Protein AF-A0A2G9UC73-F1 (afdb_monomer)

Radius of gyration: 14.53 Å; Cα contacts (8 Å, |Δi|>4): 50; chains: 1; bounding box: 31×28×36 Å

Organism: Teladorsagia circumcincta (NCBI:txid45464)

Mean predicted aligned error: 5.27 Å

Secondary structure (DSSP, 8-state):
-TTSHHHHHHHTTTSHHHHHHHHHHHHHTT--HHHHHS-GGGS-HHHHHHHHHHHHHHTPSP----EEE-TTSPEEEHHHHHHHHH--

Nearest PDB structures (foldseek):
  8ouw-assembly1_E  TM=9.172E-01  e=1.800E-06  Caenorhabditis elegans
  8b9d-assembly1_C  TM=7.873E-01  e=2.841E-02  Homo sapiens
  8xgc-assembly1_E  TM=8.097E-01  e=1.423E-01  Saccharomyces cerevisiae

Foldseek 3Di:
DCPDPVLCVVLVCVDPNSVVSVVVVCVVLVHDPVNVPDDLVPDDPVVSVSSVVSVCVVPPPDDDWDWDDDVPDDIDTPVNVVVVVVPD

pLDDT: mean 86.83, std 6.37, range [50.16, 92.25]

Solvent-accessible surface area (backbone atoms only — not comparable to full-atom values): 5474 Å² total; per-residue (Å²): 101,82,86,39,65,72,52,24,65,74,34,42,50,92,39,82,68,11,55,54,44,47,53,51,52,34,53,77,70,71,50,53,78,65,65,72,72,46,60,73,87,79,47,57,73,70,57,53,52,53,54,49,56,56,48,53,67,73,57,63,74,87,77,92,80,57,72,50,74,58,85,95,50,77,73,44,45,52,68,56,52,51,50,59,70,65,64,121

Sequence (88 aa):
MAVNEHFACKTRNWTQKGDSEVKHLLADLGLTLNETRQKFEAMNSTRRKEVIQTLEKEMAPSFASFIAHFGYSSRVCAADVARGLAAR

InterPro domains:
  IPR003874 CDC45 [PF02724] (1-87)
  IPR003874 CDC45 [PTHR10507] (1-87)

Structure (mmCIF, N/CA/C/O backbone):
data_AF-A0A2G9UC73-F1
#
_entry.id   AF-A0A2G9UC73-F1
#
loop_
_atom_site.group_PDB
_atom_site.id
_atom_site.type_symbol
_atom_site.label_atom_id
_atom_site.label_alt_id
_atom_site.label_comp_id
_atom_site.label_asym_id
_atom_site.label_entity_id
_atom_site.label_seq_id
_atom_site.pdbx_PDB_ins_code
_atom_site.Cartn_x
_atom_site.Cartn_y
_atom_site.Cartn_z
_atom_site.occupancy
_atom_site.B_iso_or_equiv
_atom_site.auth_seq_id
_atom_site.auth_comp_id
_atom_site.auth_asym_id
_atom_site.auth_atom_id
_atom_site.pdbx_PDB_model_num
ATOM 1 N N . MET A 1 1 ? -3.324 -3.393 2.568 1.00 65.44 1 MET A N 1
ATOM 2 C CA . MET A 1 1 ? -3.673 -2.656 3.806 1.00 65.44 1 MET A CA 1
ATOM 3 C C . MET A 1 1 ? -3.615 -3.544 5.041 1.00 65.44 1 MET A C 1
ATOM 5 O O . MET A 1 1 ? -2.942 -3.150 5.975 1.00 65.44 1 MET A O 1
ATOM 9 N N . ALA A 1 2 ? -4.210 -4.744 5.042 1.00 71.06 2 ALA A N 1
ATOM 10 C CA . ALA A 1 2 ? -4.236 -5.611 6.231 1.00 71.06 2 ALA A CA 1
ATOM 11 C C . ALA A 1 2 ? -2.856 -5.986 6.818 1.00 71.06 2 ALA A C 1
ATOM 13 O O . ALA A 1 2 ? -2.727 -6.123 8.026 1.00 71.06 2 ALA A O 1
ATOM 14 N N . VAL A 1 3 ? -1.832 -6.127 5.971 1.00 79.69 3 VAL A N 1
ATOM 15 C CA . VAL A 1 3 ? -0.474 -6.540 6.383 1.00 79.69 3 VAL A CA 1
ATOM 16 C C . VAL A 1 3 ? 0.420 -5.348 6.755 1.00 79.69 3 VAL A C 1
ATOM 18 O O . VAL A 1 3 ? 1.491 -5.519 7.319 1.00 79.69 3 VAL A O 1
ATOM 21 N N . ASN A 1 4 ? 0.013 -4.121 6.428 1.00 84.44 4 ASN A N 1
ATOM 22 C CA . ASN A 1 4 ? 0.831 -2.950 6.718 1.00 84.44 4 ASN A CA 1
ATOM 23 C C . ASN A 1 4 ? 0.627 -2.520 8.177 1.00 84.44 4 ASN A C 1
ATOM 25 O O . ASN A 1 4 ? -0.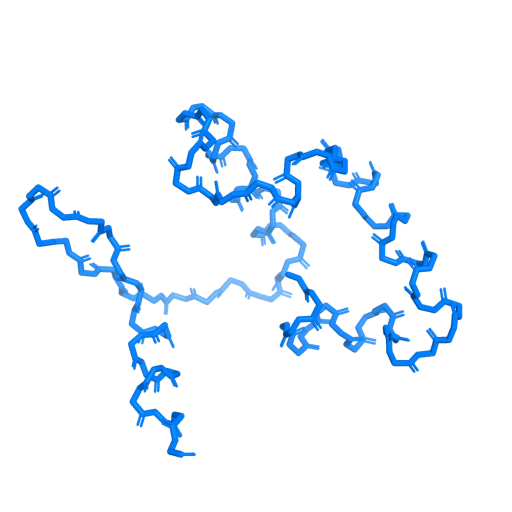509 -2.294 8.588 1.00 84.44 4 ASN A O 1
ATOM 29 N N . GLU A 1 5 ? 1.719 -2.371 8.926 1.00 84.56 5 GLU A N 1
ATOM 30 C CA . GLU A 1 5 ? 1.711 -2.097 10.370 1.00 84.56 5 GLU A CA 1
AT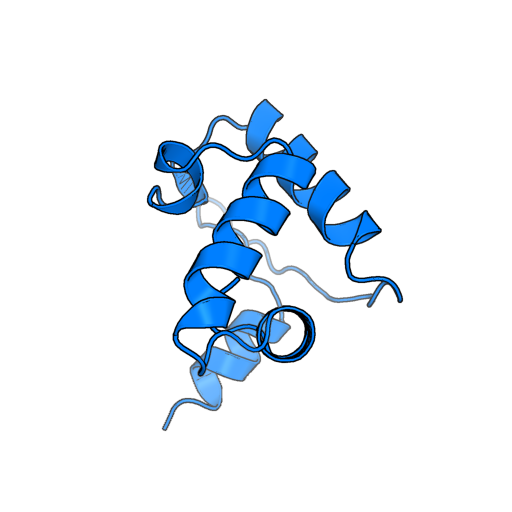OM 31 C C . GLU A 1 5 ? 0.915 -0.838 10.733 1.00 84.56 5 GLU A C 1
ATOM 33 O O . GLU A 1 5 ? 0.119 -0.862 11.670 1.00 84.56 5 GLU A O 1
ATOM 38 N N . HIS A 1 6 ? 1.048 0.236 9.949 1.00 85.94 6 HIS A N 1
ATOM 39 C CA . HIS A 1 6 ? 0.330 1.488 10.192 1.00 85.94 6 HIS A CA 1
ATOM 40 C C . HIS A 1 6 ? -1.192 1.283 10.144 1.00 85.94 6 HIS A C 1
ATOM 42 O O . HIS A 1 6 ? -1.918 1.652 11.069 1.00 85.94 6 HIS A O 1
ATOM 48 N N . PHE A 1 7 ? -1.687 0.635 9.087 1.00 85.88 7 PHE A N 1
ATOM 49 C CA . PHE A 1 7 ? -3.120 0.389 8.922 1.00 85.88 7 PHE A CA 1
ATOM 50 C C . PHE A 1 7 ? -3.645 -0.702 9.856 1.00 85.88 7 PHE A C 1
ATOM 52 O O . PHE A 1 7 ? -4.769 -0.584 10.348 1.00 85.88 7 PHE A O 1
ATOM 59 N N . ALA A 1 8 ? -2.845 -1.734 10.128 1.00 88.12 8 ALA A N 1
ATOM 60 C CA . ALA A 1 8 ? -3.199 -2.797 11.059 1.00 88.12 8 ALA A CA 1
ATOM 61 C C . ALA A 1 8 ? -3.405 -2.235 12.473 1.00 88.12 8 ALA A C 1
ATOM 63 O O . ALA A 1 8 ? -4.448 -2.476 13.081 1.00 88.12 8 ALA A O 1
ATOM 64 N N . CYS A 1 9 ? -2.478 -1.401 12.957 1.00 87.81 9 CYS A N 1
ATOM 65 C CA . CYS A 1 9 ? -2.584 -0.740 14.257 1.00 87.81 9 CYS A CA 1
ATOM 66 C C . CYS A 1 9 ? -3.741 0.267 14.318 1.00 87.81 9 CYS A C 1
ATOM 68 O O . CYS A 1 9 ? -4.477 0.278 15.307 1.00 87.81 9 CYS A O 1
ATOM 70 N N . LYS A 1 10 ? -3.947 1.070 13.260 1.00 86.69 10 LYS A N 1
ATOM 71 C CA . LYS A 1 10 ? -5.043 2.056 13.182 1.00 86.69 10 LYS A CA 1
ATOM 72 C C . LYS A 1 10 ? -6.423 1.395 13.256 1.00 86.69 10 LYS A C 1
ATOM 74 O O . LYS A 1 10 ? -7.294 1.876 13.971 1.00 86.69 10 LYS A O 1
ATOM 79 N N . THR A 1 11 ? -6.614 0.285 12.547 1.00 88.38 11 THR A N 1
ATOM 80 C CA . THR A 1 11 ? -7.918 -0.402 12.447 1.00 88.38 11 THR A CA 1
ATOM 81 C C . THR A 1 11 ? -8.103 -1.538 13.453 1.00 88.38 11 THR A C 1
ATOM 83 O O . THR A 1 11 ? -9.209 -2.051 13.596 1.00 88.38 11 THR A O 1
ATOM 86 N N . ARG A 1 12 ? -7.041 -1.942 14.167 1.00 90.00 12 ARG A N 1
ATOM 87 C CA . ARG A 1 12 ? -7.026 -3.111 15.068 1.00 90.00 12 ARG A CA 1
ATOM 88 C C . ARG A 1 12 ? -7.609 -4.352 14.396 1.00 90.00 12 ARG A C 1
ATOM 90 O O . ARG A 1 12 ? -8.453 -5.054 14.961 1.00 90.00 12 ARG A O 1
ATOM 97 N N . ASN A 1 13 ? -7.167 -4.600 13.168 1.00 89.25 13 ASN A N 1
ATOM 98 C CA . ASN A 1 13 ? -7.711 -5.627 12.278 1.00 89.25 13 ASN A CA 1
ATOM 99 C C . ASN A 1 13 ? -7.566 -7.073 12.792 1.00 89.25 13 ASN A C 1
ATOM 101 O O . ASN A 1 13 ? -8.203 -7.968 12.249 1.00 89.25 13 ASN A O 1
ATOM 105 N N . TRP A 1 14 ? -6.781 -7.308 13.848 1.00 88.88 14 TRP A N 1
ATOM 106 C CA . TRP A 1 14 ? -6.725 -8.591 14.560 1.00 88.88 14 TRP A CA 1
ATOM 107 C C . TRP A 1 14 ? -7.977 -8.876 15.405 1.00 88.88 14 TRP A C 1
ATOM 109 O O . TRP A 1 14 ? -8.148 -9.984 15.907 1.00 88.88 14 TRP A O 1
ATOM 119 N N . THR A 1 15 ? -8.848 -7.885 15.599 1.00 91.81 15 THR A N 1
ATOM 120 C CA . THR A 1 15 ? -10.123 -8.039 16.308 1.00 91.81 15 THR A CA 1
ATOM 121 C C . THR A 1 15 ? -11.275 -8.246 15.328 1.00 91.81 15 THR A C 1
ATOM 123 O O . THR A 1 15 ? -11.246 -7.741 14.208 1.00 91.81 15 THR A O 1
ATOM 126 N N . GLN A 1 16 ? -12.349 -8.909 15.769 1.00 89.06 16 GLN A N 1
ATOM 127 C CA . GLN A 1 16 ? -13.551 -9.091 14.944 1.00 89.06 16 GLN A CA 1
ATOM 128 C C . GLN A 1 16 ? -14.182 -7.754 14.521 1.00 89.06 16 GLN A C 1
ATOM 130 O O . GLN A 1 16 ? -14.654 -7.622 13.396 1.00 89.06 16 GLN A O 1
ATOM 135 N N . LYS A 1 17 ? -14.152 -6.740 15.400 1.00 91.56 17 LYS A N 1
ATOM 136 C CA . LYS A 1 17 ? -14.615 -5.384 15.071 1.00 91.56 17 LYS A CA 1
ATOM 137 C C . LYS A 1 17 ? -13.709 -4.708 14.035 1.00 91.56 17 LYS A C 1
ATOM 139 O O . LYS A 1 17 ? -14.204 -3.962 13.197 1.00 91.56 17 LYS A O 1
ATOM 144 N N . GLY A 1 18 ? -12.409 -4.997 14.064 1.00 90.12 18 GLY A N 1
ATOM 145 C CA . GLY A 1 18 ? -11.429 -4.407 13.158 1.00 90.12 18 GLY A CA 1
ATOM 146 C C . GLY A 1 18 ? -11.686 -4.710 11.682 1.00 90.12 18 GLY A C 1
ATOM 147 O O . GLY A 1 18 ? -11.414 -3.859 10.844 1.00 90.12 18 GLY A O 1
ATOM 148 N N . ASP A 1 19 ? -12.278 -5.862 11.344 1.00 88.12 19 ASP A N 1
ATOM 149 C CA . ASP A 1 19 ? -12.678 -6.154 9.956 1.00 88.12 19 ASP A CA 1
ATOM 150 C C . ASP A 1 19 ? -13.735 -5.161 9.436 1.00 88.12 19 ASP A C 1
ATOM 152 O O . ASP A 1 19 ? -13.665 -4.697 8.295 1.00 88.12 19 ASP A O 1
ATOM 156 N N . SER A 1 20 ? -14.686 -4.770 10.289 1.00 91.19 20 SER A N 1
ATOM 157 C CA . SER A 1 20 ? -15.667 -3.732 9.961 1.00 91.19 20 SER A CA 1
ATOM 158 C C . SER A 1 20 ? -15.011 -2.355 9.848 1.00 91.19 20 SER A C 1
ATOM 160 O O . SER A 1 20 ? -15.281 -1.632 8.892 1.00 91.19 20 SER A O 1
ATOM 162 N N . GLU A 1 21 ? -14.096 -2.009 10.759 1.00 90.94 21 GLU A N 1
ATOM 163 C CA . GLU A 1 21 ? -13.364 -0.731 10.723 1.00 90.94 21 GLU A CA 1
ATOM 164 C C . GLU A 1 21 ? -12.506 -0.588 9.455 1.00 90.94 21 GLU A C 1
ATOM 166 O O . GLU A 1 21 ? -12.437 0.492 8.873 1.00 90.94 21 GLU A O 1
ATOM 171 N N . VAL A 1 22 ? -11.899 -1.674 8.961 1.00 90.19 22 VAL A N 1
ATOM 172 C CA . VAL A 1 22 ? -11.172 -1.662 7.679 1.00 90.19 22 VAL A CA 1
ATOM 173 C C . VAL A 1 22 ? -12.111 -1.334 6.518 1.00 90.19 22 VAL A C 1
ATOM 175 O O . VAL A 1 22 ? -11.741 -0.561 5.636 1.00 90.19 22 VAL A O 1
ATOM 178 N N . LYS A 1 23 ? -13.328 -1.889 6.499 1.00 90.56 23 LYS A N 1
ATOM 179 C CA . LYS A 1 23 ? -14.319 -1.592 5.449 1.00 90.56 23 LYS A CA 1
ATOM 180 C C . LYS A 1 23 ? -14.802 -0.147 5.521 1.00 90.56 23 LYS A C 1
ATOM 182 O O . LYS A 1 23 ? -14.960 0.471 4.472 1.00 90.56 23 LYS A O 1
ATOM 187 N N . HIS A 1 24 ? -14.984 0.390 6.726 1.00 91.31 24 HIS A N 1
ATOM 188 C CA . HIS A 1 24 ? -15.298 1.805 6.921 1.00 91.31 24 HIS A CA 1
ATOM 189 C C . HIS A 1 24 ? -14.174 2.702 6.401 1.00 91.31 24 HIS A C 1
ATOM 191 O O . HIS A 1 24 ? -14.437 3.569 5.576 1.00 91.31 24 HIS A O 1
ATOM 197 N N . LEU A 1 25 ? -12.917 2.408 6.747 1.00 90.31 25 LEU A N 1
ATOM 198 C CA . LEU A 1 25 ? -11.768 3.149 6.224 1.00 90.31 25 LEU A CA 1
ATOM 199 C C . LEU A 1 25 ? -11.695 3.092 4.689 1.00 90.31 25 LEU A C 1
ATOM 201 O O . LEU A 1 25 ? -11.420 4.094 4.042 1.00 90.31 25 LEU A O 1
ATOM 205 N N . LEU A 1 26 ? -11.949 1.932 4.081 1.00 90.31 26 LEU A N 1
ATOM 206 C CA . LEU A 1 26 ? -11.977 1.806 2.620 1.00 90.31 26 LEU A CA 1
ATOM 207 C C . LEU A 1 26 ? -13.086 2.653 1.981 1.00 90.31 26 LEU A C 1
ATOM 209 O O . LEU A 1 26 ? -12.860 3.234 0.918 1.00 90.31 26 LEU A O 1
ATOM 213 N N . ALA A 1 27 ? -14.250 2.741 2.629 1.00 90.81 27 ALA A N 1
ATOM 214 C CA . ALA A 1 27 ? -15.344 3.596 2.189 1.00 90.81 27 ALA A CA 1
ATOM 215 C C . ALA A 1 27 ? -14.981 5.085 2.300 1.00 90.81 27 ALA A C 1
ATOM 217 O O . ALA A 1 27 ? -15.207 5.821 1.341 1.00 90.81 27 ALA A O 1
ATOM 218 N N . ASP A 1 28 ? -14.341 5.503 3.396 1.0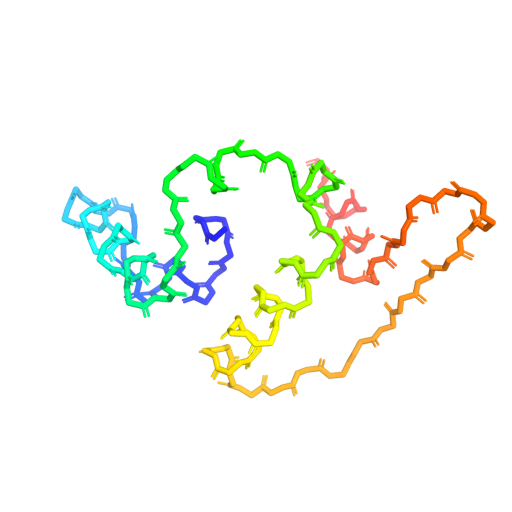0 89.69 28 ASP A N 1
ATOM 219 C CA . ASP A 1 28 ? -13.870 6.882 3.589 1.00 89.69 28 ASP A CA 1
ATOM 220 C C . ASP A 1 28 ? -12.821 7.282 2.538 1.00 89.69 28 ASP A C 1
ATOM 222 O O . ASP A 1 28 ? -12.811 8.410 2.048 1.00 89.69 28 ASP A O 1
ATOM 226 N N . LEU A 1 29 ? -11.975 6.334 2.121 1.00 88.62 29 LEU A N 1
ATOM 227 C CA . LEU A 1 29 ? -10.990 6.530 1.051 1.00 88.62 29 LEU A CA 1
ATOM 228 C C . LEU A 1 29 ? -11.592 6.478 -0.360 1.00 88.62 29 LEU A C 1
ATOM 230 O O . LEU A 1 29 ? -10.882 6.717 -1.340 1.00 88.62 29 LEU A O 1
ATOM 234 N N . GLY A 1 30 ? -12.877 6.142 -0.486 1.00 88.94 30 GLY A N 1
ATOM 235 C CA . GLY A 1 30 ? -13.556 6.001 -1.771 1.00 88.94 30 GLY A CA 1
ATOM 236 C C . GLY A 1 30 ? -13.032 4.834 -2.613 1.00 88.94 30 GLY A C 1
ATOM 237 O O . GLY A 1 30 ? -13.035 4.918 -3.844 1.00 88.94 30 GLY A O 1
ATOM 238 N N . LEU A 1 31 ? -12.546 3.764 -1.973 1.00 88.56 31 LEU A N 1
ATOM 239 C CA . LEU A 1 31 ? -12.053 2.550 -2.628 1.00 88.56 31 LEU A CA 1
ATOM 240 C C . LEU A 1 31 ? -13.126 1.462 -2.605 1.00 88.56 31 LEU A C 1
ATOM 242 O O . LEU A 1 31 ? -13.624 1.076 -1.547 1.00 88.56 31 LEU A O 1
ATOM 246 N N . THR A 1 32 ? -13.464 0.912 -3.771 1.00 88.06 32 THR A N 1
ATOM 247 C CA . THR A 1 32 ? -14.464 -0.161 -3.839 1.00 88.06 32 THR A CA 1
ATOM 248 C C . THR A 1 32 ? -13.885 -1.502 -3.380 1.00 88.06 32 THR A C 1
ATOM 250 O O . THR A 1 32 ? -12.704 -1.798 -3.564 1.00 88.06 32 THR A O 1
ATOM 253 N N . LEU A 1 33 ? -14.734 -2.381 -2.837 1.00 86.50 33 LEU A N 1
ATOM 254 C CA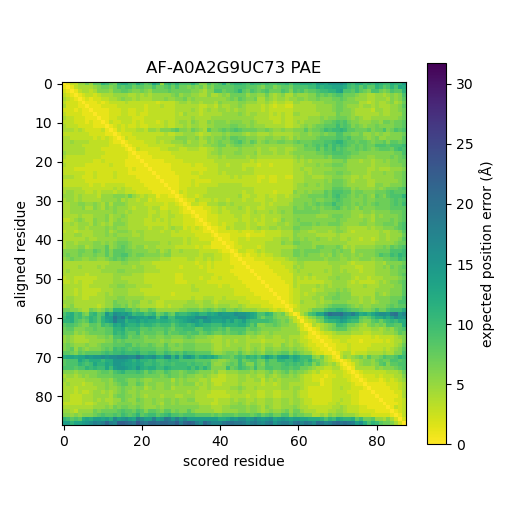 . LEU A 1 33 ? -14.317 -3.730 -2.419 1.00 86.50 33 LEU A CA 1
ATOM 255 C C . LEU A 1 33 ? -13.813 -4.604 -3.581 1.00 86.50 33 LEU A C 1
ATOM 257 O O . LEU A 1 33 ? -13.072 -5.560 -3.364 1.00 86.50 33 LEU A O 1
ATOM 261 N N . ASN A 1 34 ? -14.224 -4.299 -4.812 1.00 87.69 34 ASN A N 1
ATOM 262 C CA . ASN A 1 34 ? -13.733 -5.001 -5.992 1.00 87.69 34 ASN A CA 1
ATOM 263 C C . ASN A 1 34 ? -12.297 -4.567 -6.328 1.00 87.69 34 ASN A C 1
ATOM 265 O O . ASN A 1 34 ? -11.424 -5.410 -6.524 1.00 87.69 34 ASN A O 1
ATOM 269 N N . GLU A 1 35 ? -12.033 -3.256 -6.302 1.00 86.25 35 GLU A N 1
ATOM 270 C CA . GLU A 1 35 ? -10.696 -2.692 -6.527 1.00 86.25 35 GLU A CA 1
ATOM 271 C C . GLU A 1 35 ? -9.680 -3.167 -5.480 1.00 86.25 35 GLU A C 1
ATOM 273 O O . GLU A 1 35 ? -8.516 -3.372 -5.812 1.00 86.25 35 GLU A O 1
ATOM 278 N N . THR A 1 36 ? -10.099 -3.388 -4.230 1.00 87.00 36 THR A N 1
ATOM 279 C CA . THR A 1 36 ? -9.193 -3.856 -3.164 1.00 87.00 36 THR A CA 1
ATOM 280 C C . THR A 1 36 ? -8.815 -5.331 -3.277 1.00 87.00 36 THR A C 1
ATOM 282 O O . THR A 1 36 ? -7.767 -5.731 -2.769 1.00 87.00 36 THR A O 1
ATOM 285 N N . ARG A 1 37 ? -9.646 -6.146 -3.938 1.00 87.62 37 ARG A N 1
ATOM 286 C CA . ARG A 1 37 ? -9.365 -7.564 -4.224 1.00 87.62 37 ARG A CA 1
ATOM 287 C C . ARG A 1 37 ? -8.552 -7.754 -5.502 1.00 87.62 37 ARG A C 1
ATOM 289 O O . ARG A 1 37 ? -7.897 -8.781 -5.671 1.00 87.62 37 ARG A O 1
ATOM 296 N N . GLN A 1 38 ? -8.601 -6.779 -6.402 1.00 90.75 38 GLN A N 1
ATOM 297 C CA . GLN A 1 38 ? -7.859 -6.786 -7.651 1.00 90.75 38 GLN A CA 1
ATOM 298 C C . GLN A 1 38 ? -6.360 -6.531 -7.418 1.00 90.75 38 GLN A C 1
ATOM 300 O O . GLN A 1 38 ? -5.956 -5.787 -6.525 1.00 90.75 38 GLN A O 1
ATOM 305 N N . LYS A 1 39 ? -5.505 -7.115 -8.268 1.00 88.62 39 LYS A N 1
ATOM 306 C CA . LYS A 1 39 ? -4.076 -6.769 -8.300 1.00 88.62 39 LYS A CA 1
ATOM 307 C C . LYS A 1 39 ? -3.895 -5.307 -8.710 1.00 88.62 39 LYS A C 1
ATOM 309 O O . LYS A 1 39 ? -4.469 -4.877 -9.708 1.00 88.62 39 LYS A O 1
ATOM 314 N N . PHE A 1 40 ? -3.013 -4.587 -8.017 1.00 87.38 40 PHE A N 1
ATOM 315 C CA . PHE A 1 40 ? -2.726 -3.180 -8.313 1.00 87.38 40 PHE A CA 1
ATOM 316 C C . PHE A 1 40 ? -2.330 -2.950 -9.780 1.00 87.38 40 PHE A C 1
ATOM 318 O O . PHE A 1 40 ? -2.774 -1.989 -10.393 1.00 87.38 40 PHE A O 1
ATOM 325 N N . GLU A 1 41 ? -1.558 -3.857 -10.382 1.00 87.12 41 GLU A N 1
ATOM 326 C CA . GLU A 1 41 ? -1.123 -3.754 -11.784 1.00 87.12 41 GLU A CA 1
ATOM 327 C C . GLU A 1 41 ? -2.269 -3.809 -12.800 1.00 87.12 41 GLU A C 1
ATOM 329 O O . GLU A 1 41 ? -2.166 -3.196 -13.860 1.00 87.12 41 GLU A O 1
ATOM 334 N N . ALA A 1 42 ? -3.361 -4.501 -12.470 1.00 89.00 42 ALA A N 1
ATOM 335 C CA . ALA A 1 42 ? -4.517 -4.647 -13.348 1.00 89.00 42 ALA A CA 1
ATOM 336 C C . ALA A 1 42 ? -5.466 -3.434 -13.291 1.00 89.00 42 ALA A C 1
ATOM 338 O O . ALA A 1 42 ? -6.414 -3.360 -14.069 1.00 89.00 42 ALA A O 1
ATOM 339 N N . MET A 1 43 ? -5.244 -2.495 -12.367 1.00 89.31 43 MET A N 1
ATOM 340 C CA . MET A 1 43 ? -6.071 -1.303 -12.204 1.00 89.31 43 MET A CA 1
ATOM 341 C C . MET A 1 43 ? -5.740 -0.242 -13.266 1.00 89.31 43 MET A C 1
ATOM 343 O O . MET A 1 43 ? -4.578 -0.037 -13.637 1.00 89.31 43 MET A O 1
ATOM 347 N N . ASN A 1 44 ? -6.759 0.496 -13.715 1.00 90.31 44 ASN A N 1
ATOM 348 C CA . ASN A 1 44 ? -6.598 1.582 -14.682 1.00 90.31 44 ASN A CA 1
ATOM 349 C C . ASN A 1 44 ? -5.534 2.598 -14.234 1.00 90.31 44 ASN A C 1
ATOM 351 O O . ASN A 1 44 ? -5.448 2.969 -13.064 1.00 90.31 44 ASN A O 1
ATOM 355 N N . SER A 1 45 ? -4.722 3.080 -15.177 1.00 86.50 45 SER A N 1
ATOM 356 C CA . SER A 1 45 ? -3.569 3.946 -14.885 1.00 86.50 45 SER A CA 1
ATOM 357 C C . SER A 1 45 ? -3.936 5.265 -14.199 1.00 86.50 45 SER A C 1
ATOM 359 O O . SER A 1 45 ? -3.193 5.709 -13.327 1.00 86.50 45 SER A O 1
ATOM 361 N N . THR A 1 46 ? -5.071 5.877 -14.553 1.00 90.38 46 THR A N 1
ATOM 362 C CA . THR A 1 46 ? -5.581 7.087 -13.881 1.00 90.38 46 THR A CA 1
ATOM 363 C C . THR A 1 46 ? -5.950 6.781 -12.436 1.00 90.38 46 THR A C 1
ATOM 365 O O . THR A 1 46 ? -5.453 7.427 -11.516 1.00 90.38 46 THR A O 1
ATOM 368 N N . ARG A 1 47 ? -6.714 5.703 -12.236 1.00 89.38 47 ARG A N 1
ATOM 369 C CA . ARG A 1 47 ? -7.178 5.273 -10.920 1.00 89.38 47 ARG A CA 1
ATOM 370 C C . ARG A 1 47 ? -6.018 4.938 -9.985 1.00 89.38 47 ARG A C 1
ATOM 372 O O . ARG A 1 47 ? -6.003 5.386 -8.848 1.00 89.38 47 ARG A O 1
ATOM 379 N N . ARG A 1 48 ? -4.977 4.258 -10.480 1.00 90.00 48 ARG A N 1
ATOM 380 C CA . ARG A 1 48 ? -3.755 3.977 -9.703 1.00 90.00 48 ARG A CA 1
ATOM 381 C C . ARG A 1 48 ? -3.114 5.231 -9.107 1.00 90.00 48 ARG A C 1
ATOM 383 O O . ARG A 1 48 ? -2.643 5.176 -7.975 1.00 90.00 48 ARG A O 1
ATOM 390 N N . LYS A 1 49 ? -3.078 6.342 -9.851 1.00 89.44 49 LYS A N 1
ATOM 391 C CA . LYS A 1 49 ? -2.501 7.605 -9.360 1.00 89.44 49 LYS A CA 1
ATOM 392 C C . LYS A 1 49 ? -3.344 8.202 -8.237 1.00 89.44 49 LYS A C 1
ATOM 394 O O . LYS A 1 49 ? -2.780 8.622 -7.234 1.00 89.44 49 LYS A O 1
ATOM 399 N N . GLU A 1 50 ? -4.666 8.192 -8.388 1.00 90.62 50 GLU A N 1
ATOM 400 C CA . GLU A 1 50 ? -5.596 8.663 -7.355 1.00 90.62 50 GLU A CA 1
ATOM 401 C C . GLU A 1 50 ? -5.449 7.851 -6.068 1.00 90.62 50 GLU A C 1
ATOM 403 O O . GLU A 1 50 ? -5.301 8.421 -4.993 1.00 90.62 50 GLU A O 1
ATOM 408 N N . VAL A 1 51 ? -5.411 6.518 -6.180 1.00 89.31 51 VAL A N 1
ATOM 409 C CA . VAL A 1 51 ? -5.260 5.630 -5.021 1.00 89.31 51 VAL A CA 1
ATOM 410 C C 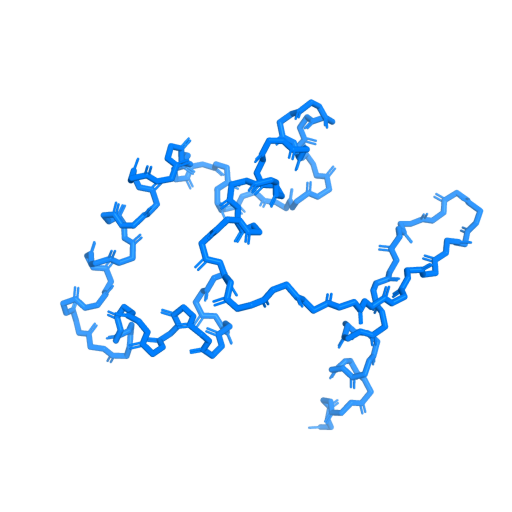. VAL A 1 51 ? -3.953 5.900 -4.275 1.00 89.31 51 VAL A C 1
ATOM 412 O O . VAL A 1 51 ? -3.966 5.980 -3.049 1.00 89.31 51 VAL A O 1
ATOM 415 N N . ILE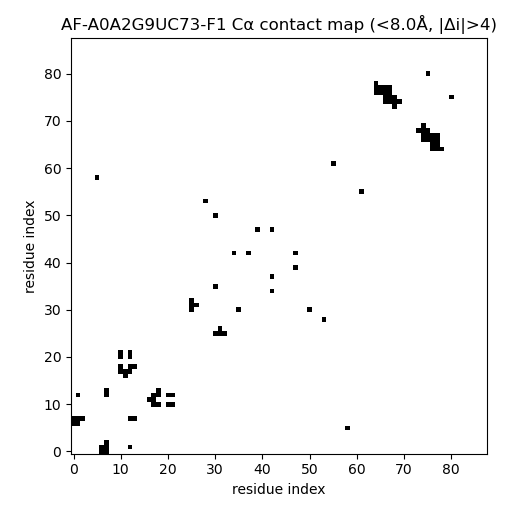 A 1 52 ? -2.836 6.083 -4.991 1.00 88.69 52 ILE A N 1
ATOM 416 C CA . ILE A 1 52 ? -1.551 6.434 -4.368 1.00 88.69 52 ILE A CA 1
ATOM 417 C C . ILE A 1 52 ? -1.660 7.773 -3.631 1.00 88.69 52 ILE A C 1
ATOM 419 O O . ILE A 1 52 ? -1.316 7.836 -2.457 1.00 88.69 52 ILE A O 1
ATOM 423 N N . GLN A 1 53 ? -2.195 8.814 -4.273 1.00 88.50 53 GLN A N 1
ATOM 424 C CA . GLN A 1 53 ? -2.326 10.139 -3.656 1.00 88.50 53 GLN A CA 1
ATOM 425 C C . GLN A 1 53 ? -3.208 10.122 -2.404 1.00 88.50 53 GLN A C 1
ATOM 427 O O . GLN A 1 53 ? -2.909 10.799 -1.422 1.00 88.50 53 GLN A O 1
ATOM 432 N N . THR A 1 54 ? -4.301 9.360 -2.426 1.00 89.12 54 THR A N 1
ATOM 433 C CA . THR A 1 54 ? -5.190 9.209 -1.271 1.00 89.12 54 THR A CA 1
ATOM 434 C C . THR A 1 54 ? -4.493 8.466 -0.129 1.00 89.12 54 THR A C 1
ATOM 436 O O . THR A 1 54 ? -4.578 8.891 1.021 1.00 89.12 54 THR A O 1
ATOM 439 N N . LEU A 1 55 ? -3.746 7.399 -0.430 1.00 86.38 55 LEU A N 1
ATOM 440 C CA . LEU A 1 55 ? -2.991 6.651 0.578 1.00 86.38 55 LEU A CA 1
ATOM 441 C C . LEU A 1 55 ? -1.831 7.461 1.173 1.00 86.38 55 LEU A C 1
ATOM 443 O O . LEU A 1 55 ? -1.604 7.392 2.378 1.00 86.38 55 LEU A O 1
ATOM 447 N N . GLU A 1 56 ? -1.123 8.249 0.364 1.00 85.19 56 GLU A N 1
ATOM 448 C CA . GLU A 1 56 ? -0.041 9.125 0.832 1.00 85.19 56 GLU A CA 1
ATOM 449 C C . GLU A 1 56 ? -0.546 10.187 1.816 1.00 85.19 56 GLU A C 1
ATOM 451 O O . GLU A 1 56 ? 0.138 10.490 2.793 1.00 85.19 56 GLU A O 1
ATOM 456 N N . LYS A 1 57 ? -1.759 10.713 1.604 1.00 86.12 57 LYS A N 1
ATOM 457 C CA . LYS A 1 57 ? -2.398 11.647 2.544 1.00 86.12 57 LYS A CA 1
ATOM 458 C C . LYS A 1 57 ? -2.716 10.990 3.888 1.00 86.12 57 LYS A C 1
ATOM 460 O O . LYS A 1 57 ? -2.525 11.618 4.923 1.00 86.12 57 LYS A O 1
ATOM 465 N N . GLU A 1 58 ? -3.164 9.737 3.878 1.00 84.62 58 GLU A N 1
ATOM 466 C CA . GLU A 1 58 ? -3.511 9.002 5.101 1.00 84.62 58 GLU A CA 1
ATOM 467 C C . GLU A 1 58 ? -2.304 8.512 5.910 1.00 84.62 58 GLU A C 1
ATOM 469 O O . GLU A 1 58 ? -2.415 8.342 7.123 1.00 84.62 58 GLU A O 1
ATOM 474 N N . MET A 1 5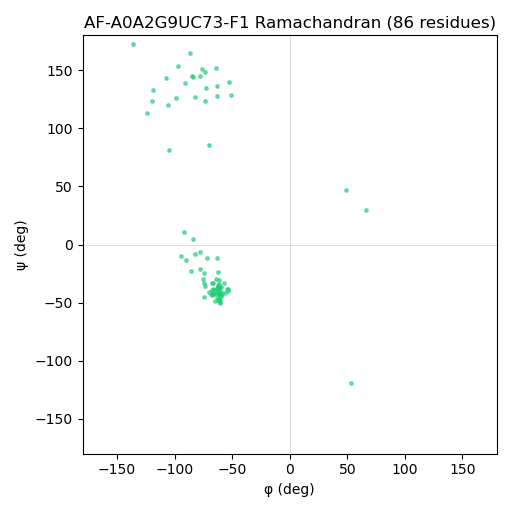9 ? -1.175 8.221 5.258 1.00 82.00 59 MET A N 1
ATOM 475 C CA . MET A 1 59 ? 0.003 7.605 5.890 1.00 82.00 59 MET A CA 1
ATOM 476 C C . MET A 1 59 ? 1.033 8.611 6.432 1.00 82.00 59 MET A C 1
ATOM 478 O O . MET A 1 59 ? 2.141 8.200 6.769 1.00 82.00 59 MET A O 1
ATOM 482 N N . ALA A 1 60 ? 0.712 9.908 6.508 1.00 74.69 60 ALA A N 1
ATOM 483 C CA . ALA A 1 60 ? 1.656 10.943 6.941 1.00 74.69 60 ALA A CA 1
ATOM 484 C C . ALA A 1 60 ? 2.336 10.579 8.287 1.00 74.69 60 ALA A C 1
ATOM 486 O O . ALA A 1 60 ? 1.632 10.279 9.254 1.00 74.69 60 ALA A O 1
ATOM 487 N N . PRO A 1 61 ? 3.683 10.619 8.386 1.00 70.00 61 PRO A N 1
ATOM 488 C CA . PRO A 1 61 ? 4.620 11.392 7.563 1.00 70.00 61 PRO A CA 1
ATOM 489 C C . PRO A 1 61 ? 5.045 10.734 6.240 1.00 70.00 61 PRO A C 1
ATOM 491 O O . PRO A 1 61 ? 5.241 9.526 6.148 1.00 70.00 61 PRO A O 1
ATOM 494 N N . SER A 1 62 ? 5.246 11.569 5.213 1.00 71.19 62 SER A N 1
ATOM 495 C CA . SER A 1 62 ? 5.776 11.132 3.916 1.00 71.19 62 SER A CA 1
ATOM 496 C C . SER A 1 62 ? 7.195 10.582 4.072 1.00 71.19 62 SER A C 1
ATOM 498 O O . SER A 1 62 ? 8.068 11.237 4.646 1.00 71.19 62 SER A O 1
ATOM 500 N N . PHE A 1 63 ? 7.420 9.374 3.557 1.00 80.38 63 PHE A N 1
ATOM 501 C CA . PHE A 1 63 ? 8.720 8.716 3.558 1.00 80.38 63 PHE A CA 1
ATOM 502 C C . PHE A 1 63 ? 9.319 8.750 2.152 1.00 80.38 63 PHE A C 1
ATOM 504 O O . PHE A 1 63 ? 8.754 8.195 1.208 1.00 80.38 63 PHE A O 1
ATOM 511 N N . ALA A 1 64 ? 10.489 9.374 2.012 1.00 82.94 64 ALA A N 1
ATOM 512 C CA . ALA A 1 64 ? 11.226 9.361 0.757 1.00 82.94 64 ALA A CA 1
ATOM 513 C C . ALA A 1 64 ? 11.865 7.982 0.537 1.00 82.94 64 ALA A C 1
ATOM 515 O O . ALA A 1 64 ? 12.637 7.499 1.364 1.00 82.94 64 ALA A O 1
ATOM 516 N N . SER A 1 65 ? 11.558 7.351 -0.596 1.00 87.31 65 SER A N 1
ATOM 517 C CA . SER A 1 65 ? 12.124 6.058 -0.985 1.00 87.31 65 SER A CA 1
ATOM 518 C C . SER A 1 65 ? 12.534 6.048 -2.457 1.00 87.31 65 SER A C 1
ATOM 520 O O . SER A 1 65 ? 12.249 6.982 -3.206 1.00 87.31 65 SER A O 1
ATOM 522 N N . PHE A 1 66 ? 13.200 4.972 -2.870 1.00 91.50 66 PHE A N 1
ATOM 523 C CA . PHE A 1 66 ? 13.696 4.781 -4.228 1.00 91.50 66 PHE A CA 1
ATOM 524 C C . PHE A 1 66 ? 12.860 3.739 -4.967 1.00 91.50 66 PHE A C 1
ATOM 526 O O . PHE A 1 66 ? 12.445 2.725 -4.399 1.00 91.50 66 PHE A O 1
ATOM 533 N N . ILE A 1 67 ? 12.652 3.981 -6.259 1.00 91.81 67 ILE A N 1
ATOM 534 C CA . ILE A 1 67 ? 11.946 3.074 -7.162 1.00 91.81 67 ILE A CA 1
ATOM 535 C C . ILE A 1 67 ? 12.916 2.673 -8.270 1.00 91.81 67 ILE A C 1
ATOM 537 O O . ILE A 1 67 ? 13.443 3.535 -8.971 1.00 91.81 67 ILE A O 1
ATOM 541 N N . ALA A 1 68 ? 13.131 1.371 -8.443 1.00 92.25 68 ALA A N 1
ATOM 542 C CA . ALA A 1 68 ? 13.885 0.828 -9.566 1.00 92.25 68 ALA A CA 1
ATOM 543 C C . ALA A 1 68 ? 12.938 0.499 -10.732 1.00 92.25 68 ALA A C 1
ATOM 545 O O . ALA A 1 68 ? 11.833 -0.018 -10.537 1.00 92.25 68 ALA A O 1
ATOM 546 N N . HIS A 1 69 ? 13.376 0.805 -11.954 1.00 91.62 69 HIS A N 1
ATOM 547 C CA . HIS A 1 69 ? 12.628 0.560 -13.185 1.00 91.62 69 HIS A CA 1
ATOM 548 C C . HIS A 1 69 ? 13.467 -0.283 -14.150 1.00 91.62 69 HIS A C 1
ATOM 550 O O . HIS A 1 69 ? 14.476 0.187 -14.673 1.00 91.62 69 HIS A O 1
ATOM 556 N N . PHE A 1 70 ? 13.034 -1.518 -14.412 1.00 89.06 70 PHE A N 1
ATOM 557 C CA . PHE A 1 70 ? 13.751 -2.470 -15.265 1.00 89.06 70 PHE A CA 1
ATOM 558 C C . PHE A 1 70 ? 13.083 -2.605 -16.638 1.00 89.06 70 PHE A C 1
ATOM 560 O O . PHE A 1 70 ? 12.334 -3.549 -16.884 1.00 89.06 70 PHE A O 1
ATOM 567 N N . GLY A 1 71 ? 13.359 -1.668 -17.551 1.00 88.06 71 GLY A N 1
ATOM 568 C CA . GLY A 1 71 ? 12.871 -1.734 -18.937 1.00 88.06 71 GLY A CA 1
ATOM 569 C C . GLY A 1 71 ? 11.351 -1.932 -19.033 1.00 88.06 71 GLY A C 1
ATOM 570 O O . GLY A 1 71 ? 10.596 -1.102 -18.547 1.00 88.06 71 GLY A O 1
ATOM 571 N N . TYR A 1 72 ? 10.906 -3.035 -19.642 1.00 84.88 72 TYR A N 1
ATOM 572 C CA . TYR A 1 72 ? 9.482 -3.387 -19.791 1.00 84.88 72 TYR A CA 1
ATOM 573 C C . TYR A 1 72 ? 8.867 -4.105 -18.574 1.00 84.88 72 TYR A C 1
ATOM 575 O O . TYR A 1 72 ? 7.718 -4.538 -18.632 1.00 84.88 72 TYR A O 1
ATOM 583 N N . SER A 1 73 ? 9.619 -4.260 -17.484 1.00 82.31 73 SER A N 1
ATOM 584 C CA . SER A 1 73 ? 9.145 -4.907 -16.256 1.00 82.31 73 SER A CA 1
ATOM 585 C C . SER A 1 73 ? 8.449 -3.913 -15.328 1.00 82.31 73 SER A C 1
ATOM 587 O O . SER A 1 73 ? 8.576 -2.694 -15.472 1.00 82.31 73 SER A O 1
ATOM 589 N N . SER A 1 74 ? 7.716 -4.430 -14.341 1.00 81.56 74 SER A N 1
ATOM 590 C CA . SER A 1 74 ? 7.070 -3.590 -13.338 1.00 81.56 74 SER A CA 1
ATOM 591 C C . SER A 1 74 ? 8.089 -2.830 -12.481 1.00 81.56 74 SER A C 1
ATOM 593 O O . SER A 1 74 ? 9.240 -3.230 -12.291 1.00 81.56 74 SER A O 1
ATOM 595 N N . ARG A 1 75 ? 7.653 -1.668 -11.990 1.00 87.62 75 ARG A N 1
ATOM 596 C CA . ARG A 1 75 ? 8.429 -0.835 -11.068 1.00 87.62 75 ARG A CA 1
ATOM 597 C C . ARG A 1 75 ? 8.454 -1.487 -9.698 1.00 87.62 75 ARG A C 1
ATOM 599 O O . ARG A 1 75 ? 7.397 -1.860 -9.195 1.00 87.62 75 ARG A O 1
ATOM 606 N N . VAL A 1 76 ? 9.628 -1.536 -9.080 1.00 89.12 76 VAL A N 1
ATOM 607 C CA . VAL A 1 76 ? 9.801 -2.110 -7.742 1.00 89.12 76 VAL A CA 1
ATOM 608 C C . VAL A 1 76 ? 10.311 -1.053 -6.770 1.00 89.12 76 VAL A C 1
ATOM 610 O O . VAL A 1 76 ? 11.235 -0.299 -7.075 1.00 89.12 76 VAL A O 1
ATOM 613 N N . CYS A 1 77 ? 9.682 -0.973 -5.599 1.00 90.31 77 CYS A N 1
ATOM 614 C CA . CYS A 1 77 ? 10.106 -0.083 -4.523 1.00 90.31 77 CYS A CA 1
ATOM 615 C C . CYS A 1 77 ? 11.221 -0.741 -3.700 1.00 90.31 77 CYS A C 1
ATOM 617 O O . CYS A 1 77 ? 11.181 -1.946 -3.443 1.00 90.31 77 CYS A O 1
ATOM 619 N N . ALA A 1 78 ? 12.189 0.048 -3.227 1.00 91.19 78 ALA A N 1
ATOM 620 C CA . ALA A 1 78 ? 13.277 -0.440 -2.379 1.00 91.19 78 ALA A CA 1
ATOM 621 C C . ALA A 1 78 ? 12.766 -1.182 -1.127 1.00 91.19 78 ALA A C 1
ATOM 623 O O . ALA A 1 78 ? 13.312 -2.219 -0.753 1.00 91.19 78 ALA A O 1
ATOM 624 N N . ALA A 1 79 ? 11.678 -0.698 -0.517 1.00 88.69 79 ALA A N 1
ATOM 625 C CA . ALA A 1 79 ? 11.069 -1.335 0.652 1.00 88.69 79 ALA A CA 1
ATOM 626 C C . ALA A 1 79 ? 10.458 -2.714 0.339 1.00 88.69 79 ALA A C 1
ATOM 628 O O . ALA A 1 79 ? 10.490 -3.603 1.188 1.00 88.69 79 ALA A O 1
ATOM 629 N N . ASP A 1 80 ? 9.920 -2.908 -0.870 1.00 88.75 80 ASP A N 1
ATOM 630 C CA . ASP A 1 80 ? 9.379 -4.205 -1.294 1.00 88.75 80 ASP A CA 1
ATOM 631 C C . ASP A 1 80 ? 10.498 -5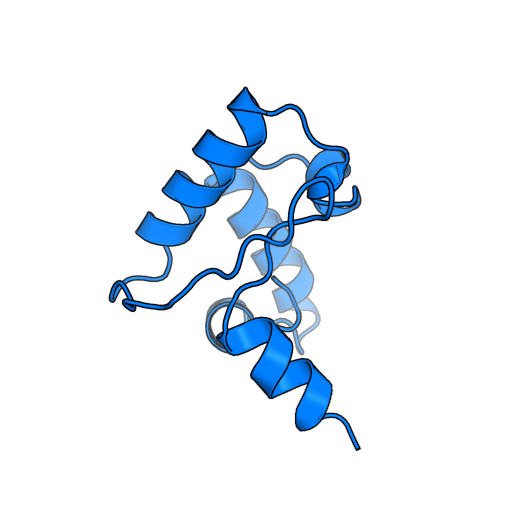.222 -1.513 1.00 88.75 80 ASP A C 1
ATOM 633 O O . ASP A 1 80 ? 10.382 -6.362 -1.071 1.00 88.75 80 ASP A O 1
ATOM 637 N N . VAL A 1 81 ? 11.612 -4.794 -2.117 1.00 90.81 81 VAL A N 1
ATOM 638 C CA . VAL A 1 81 ? 12.800 -5.642 -2.299 1.00 90.81 81 VAL A CA 1
ATOM 639 C C . VAL A 1 81 ? 13.393 -6.041 -0.947 1.00 90.81 81 VAL A C 1
ATOM 641 O O . VAL A 1 81 ? 13.677 -7.217 -0.727 1.00 90.81 81 VAL A O 1
ATOM 644 N N . ALA A 1 82 ? 13.522 -5.093 -0.013 1.00 91.31 82 ALA A N 1
ATOM 645 C CA . ALA A 1 82 ? 14.009 -5.369 1.337 1.00 91.31 82 ALA A CA 1
ATOM 646 C C . ALA A 1 82 ? 13.117 -6.379 2.078 1.00 91.31 82 ALA A C 1
ATOM 648 O O . ALA A 1 82 ? 13.629 -7.328 2.668 1.00 91.31 82 ALA A O 1
ATOM 649 N N . ARG A 1 83 ? 11.786 -6.225 2.000 1.00 89.31 83 ARG A N 1
ATOM 650 C CA . ARG A 1 83 ? 10.835 -7.197 2.568 1.00 89.31 83 ARG A CA 1
ATOM 651 C C . ARG A 1 83 ? 10.940 -8.570 1.909 1.00 89.31 83 ARG A C 1
ATOM 653 O O . ARG A 1 83 ? 10.911 -9.571 2.614 1.00 89.31 83 ARG A O 1
ATOM 660 N N . GLY A 1 84 ? 11.086 -8.618 0.585 1.00 89.94 84 GLY A N 1
ATOM 661 C CA . GLY A 1 84 ? 11.260 -9.868 -0.154 1.00 89.94 84 GLY A CA 1
ATOM 662 C C . GLY A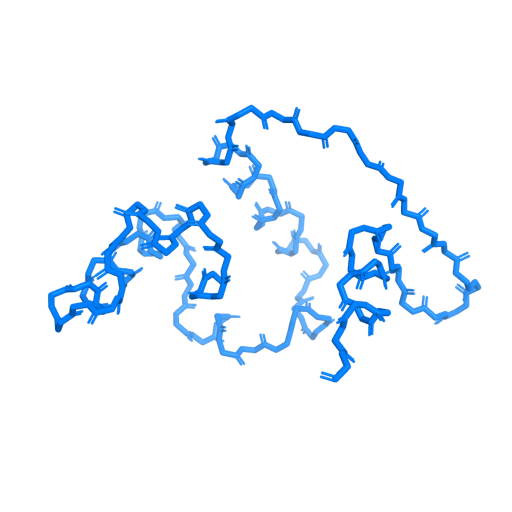 1 84 ? 12.536 -10.619 0.233 1.00 89.94 84 GLY A C 1
ATOM 663 O O . GLY A 1 84 ? 12.509 -11.836 0.348 1.00 89.94 84 GLY A O 1
ATOM 664 N N . LEU A 1 85 ? 13.634 -9.901 0.490 1.00 92.00 85 LEU A N 1
ATOM 665 C CA . LEU A 1 85 ? 14.898 -10.483 0.960 1.00 92.00 85 LEU A CA 1
ATOM 666 C C . LEU A 1 85 ? 14.854 -10.907 2.436 1.00 92.00 85 LEU A C 1
ATOM 668 O O . LEU A 1 85 ? 15.526 -11.861 2.819 1.00 92.00 85 LEU A O 1
ATOM 672 N N . ALA A 1 86 ? 14.097 -10.185 3.266 1.00 91.62 86 ALA A N 1
ATOM 673 C CA . ALA A 1 86 ? 13.956 -10.469 4.694 1.00 91.62 86 ALA A CA 1
ATOM 674 C C . ALA A 1 86 ? 12.996 -11.633 4.993 1.00 91.62 86 ALA A C 1
ATOM 676 O O . ALA A 1 86 ? 13.081 -12.224 6.068 1.00 91.62 86 ALA A O 1
ATOM 677 N N . ALA A 1 87 ? 12.095 -11.963 4.062 1.00 80.12 87 ALA A N 1
ATOM 678 C CA . ALA A 1 87 ? 11.225 -13.129 4.144 1.00 80.12 87 ALA A CA 1
ATOM 679 C C . ALA A 1 87 ? 12.053 -14.415 3.953 1.00 80.12 87 ALA A C 1
ATOM 681 O O . ALA A 1 87 ? 12.215 -14.906 2.837 1.00 80.12 87 ALA A O 1
ATOM 682 N N . ARG A 1 88 ? 12.624 -14.914 5.052 1.00 50.16 88 ARG A N 1
ATOM 683 C CA . ARG A 1 88 ? 13.228 -16.248 5.157 1.00 50.16 88 ARG A CA 1
ATOM 684 C C . ARG A 1 88 ? 12.208 -17.280 5.608 1.00 50.16 88 ARG A C 1
ATOM 686 O O . ARG A 1 88 ? 11.402 -16.943 6.503 1.00 50.16 88 ARG A O 1
#